Protein AF-A0A2V8MYZ5-F1 (afdb_monomer_lite)

Structure (mmCIF, N/CA/C/O backbone):
data_AF-A0A2V8MYZ5-F1
#
_entry.id   AF-A0A2V8MYZ5-F1
#
loop_
_atom_site.group_PDB
_atom_site.id
_atom_site.type_symbol
_atom_site.label_atom_id
_atom_site.label_alt_id
_atom_site.label_comp_id
_atom_site.label_asym_id
_atom_site.label_entity_id
_atom_site.label_seq_id
_atom_site.pdbx_PDB_ins_code
_atom_site.Cartn_x
_atom_site.Cartn_y
_atom_site.Cartn_z
_atom_site.occupancy
_atom_site.B_iso_or_equiv
_atom_site.auth_seq_id
_atom_site.auth_comp_id
_atom_site.auth_asym_id
_atom_site.auth_atom_id
_atom_site.pdbx_PDB_model_num
ATOM 1 N N . VAL A 1 1 ? 2.602 -5.857 -11.889 1.00 47.66 1 VAL A N 1
ATOM 2 C CA . VAL A 1 1 ? 3.268 -5.759 -13.214 1.00 47.66 1 VAL A CA 1
ATOM 3 C C . VAL A 1 1 ? 4.755 -6.045 -13.051 1.00 47.66 1 VAL A C 1
ATOM 5 O O . VAL A 1 1 ? 5.523 -5.230 -12.566 1.00 47.66 1 VAL A O 1
ATOM 8 N N . SER A 1 2 ? 5.166 -7.251 -13.430 1.00 52.91 2 SER A N 1
ATOM 9 C CA . SER A 1 2 ? 6.589 -7.593 -13.455 1.00 52.91 2 SER A CA 1
ATOM 10 C C . SER A 1 2 ? 7.332 -6.614 -14.369 1.00 52.91 2 SER A C 1
ATOM 12 O O . SER A 1 2 ? 6.837 -6.338 -15.466 1.00 52.91 2 SER A O 1
ATOM 14 N N . GLY A 1 3 ? 8.513 -6.131 -13.967 1.00 52.22 3 GLY A N 1
ATOM 15 C CA . GLY A 1 3 ? 9.395 -5.368 -14.859 1.00 52.22 3 GLY A CA 1
ATOM 16 C C . GLY A 1 3 ? 9.570 -6.074 -16.209 1.00 52.22 3 GLY A C 1
ATOM 17 O O . GLY A 1 3 ? 9.514 -5.439 -17.254 1.00 52.22 3 GLY A O 1
ATOM 18 N N . THR A 1 4 ? 9.592 -7.408 -16.205 1.00 59.03 4 THR A N 1
ATOM 19 C CA . THR A 1 4 ? 9.606 -8.273 -17.395 1.00 59.03 4 THR A CA 1
ATOM 20 C C . THR A 1 4 ? 8.436 -8.036 -18.357 1.00 59.03 4 THR A C 1
ATOM 22 O O . THR A 1 4 ? 8.631 -8.048 -19.569 1.00 59.03 4 THR A O 1
ATOM 25 N N . LEU A 1 5 ? 7.222 -7.791 -17.851 1.00 55.72 5 LEU A N 1
ATOM 26 C CA . LEU A 1 5 ? 6.037 -7.553 -18.685 1.00 55.72 5 LEU A CA 1
ATOM 27 C C . LEU A 1 5 ? 6.090 -6.170 -19.345 1.00 55.72 5 LEU A C 1
ATOM 29 O O . LEU A 1 5 ? 5.739 -6.031 -20.513 1.00 55.72 5 LEU A O 1
ATOM 33 N N . ILE A 1 6 ? 6.599 -5.160 -18.635 1.00 55.91 6 ILE A N 1
ATOM 34 C CA . ILE A 1 6 ? 6.800 -3.817 -19.198 1.00 55.91 6 ILE A CA 1
ATOM 35 C C . ILE A 1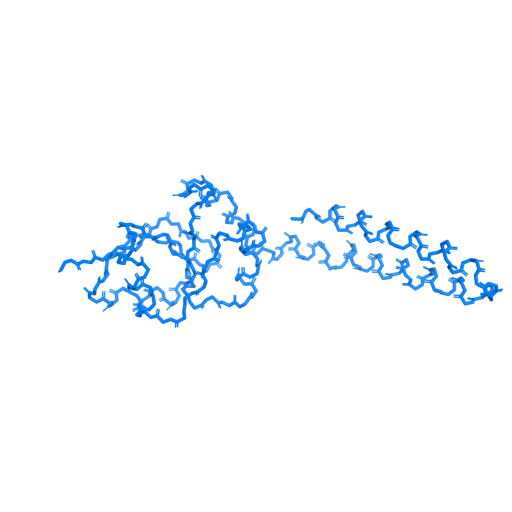 6 ? 7.921 -3.849 -20.234 1.00 55.91 6 ILE A C 1
ATOM 37 O O . ILE A 1 6 ? 7.762 -3.284 -21.313 1.00 55.91 6 ILE A O 1
ATOM 41 N N . ILE A 1 7 ? 9.016 -4.561 -19.955 1.00 63.94 7 ILE A N 1
ATOM 42 C CA . ILE A 1 7 ? 10.095 -4.812 -20.915 1.00 63.94 7 ILE A CA 1
ATOM 43 C C . ILE A 1 7 ? 9.515 -5.436 -22.188 1.00 63.94 7 ILE A C 1
ATOM 45 O O . ILE A 1 7 ? 9.702 -4.885 -23.270 1.00 63.94 7 ILE A O 1
ATOM 49 N N . LEU A 1 8 ? 8.747 -6.521 -22.061 1.00 68.25 8 LEU A N 1
ATOM 50 C CA . LEU A 1 8 ? 8.135 -7.213 -23.195 1.00 68.25 8 LEU A CA 1
ATOM 51 C C . LEU A 1 8 ? 7.259 -6.271 -24.034 1.00 68.25 8 LEU A C 1
ATOM 53 O O . LEU A 1 8 ? 7.441 -6.185 -25.248 1.00 68.25 8 LEU A O 1
ATOM 57 N N . VAL A 1 9 ? 6.351 -5.523 -23.402 1.00 63.78 9 VAL A N 1
ATOM 58 C CA . VAL A 1 9 ? 5.461 -4.577 -24.097 1.00 63.78 9 VAL A CA 1
ATOM 59 C C . VAL A 1 9 ? 6.262 -3.468 -24.781 1.00 63.78 9 VAL A C 1
ATOM 61 O O . VAL A 1 9 ? 6.016 -3.163 -25.946 1.00 63.78 9 VAL A O 1
ATOM 64 N N . THR A 1 10 ? 7.269 -2.918 -24.103 1.00 64.62 10 THR A N 1
ATOM 65 C CA . THR A 1 10 ? 8.101 -1.829 -24.632 1.00 64.62 10 THR A CA 1
ATOM 66 C C . THR A 1 10 ? 8.914 -2.295 -25.843 1.00 64.62 10 THR A C 1
ATOM 68 O O . THR A 1 10 ? 8.932 -1.619 -26.870 1.00 64.62 10 THR A O 1
ATOM 71 N N . PHE A 1 11 ? 9.531 -3.479 -25.780 1.00 71.56 11 PHE A N 1
ATOM 72 C CA . PHE A 1 11 ? 10.243 -4.060 -26.922 1.00 71.56 11 PHE A CA 1
ATOM 73 C C . PHE A 1 11 ? 9.299 -4.385 -28.086 1.00 71.56 11 PHE A C 1
ATOM 75 O O . PHE A 1 11 ? 9.655 -4.146 -29.239 1.00 71.56 11 PHE A O 1
ATOM 82 N N . THR A 1 12 ? 8.085 -4.864 -27.799 1.00 71.06 12 THR A N 1
ATOM 83 C CA . THR A 1 12 ? 7.085 -5.189 -28.829 1.00 71.06 12 THR A CA 1
ATOM 84 C C . THR A 1 12 ? 6.586 -3.927 -29.542 1.00 71.06 12 THR A C 1
ATOM 86 O O . THR A 1 12 ? 6.519 -3.897 -30.771 1.00 71.06 12 THR A O 1
ATOM 89 N N . MET A 1 13 ? 6.307 -2.851 -28.799 1.00 65.12 13 MET A N 1
ATOM 90 C CA . MET A 1 13 ? 5.929 -1.554 -29.374 1.00 65.12 13 MET A CA 1
ATOM 91 C C . MET A 1 13 ? 7.065 -0.937 -30.191 1.00 65.12 13 MET A C 1
ATOM 93 O O . MET A 1 13 ? 6.826 -0.433 -31.287 1.00 65.12 13 MET A O 1
ATOM 97 N N . THR A 1 14 ? 8.302 -1.023 -29.699 1.00 67.31 14 THR A N 1
ATOM 98 C CA . THR A 1 14 ? 9.485 -0.574 -30.440 1.00 67.31 14 THR A CA 1
ATOM 99 C C . THR A 1 14 ? 9.656 -1.356 -31.737 1.00 67.31 14 THR A C 1
ATOM 101 O O . THR A 1 14 ? 9.813 -0.744 -32.787 1.00 67.31 14 THR A O 1
ATOM 104 N N . ALA A 1 15 ? 9.529 -2.685 -31.719 1.00 70.00 15 ALA A N 1
ATOM 105 C CA . ALA A 1 15 ? 9.585 -3.497 -32.934 1.00 70.00 15 ALA A CA 1
ATOM 106 C C . ALA A 1 15 ? 8.498 -3.100 -33.953 1.00 70.00 15 ALA A C 1
ATOM 108 O O . ALA A 1 15 ? 8.794 -2.944 -35.138 1.00 70.00 15 ALA A O 1
ATOM 109 N N . ALA A 1 16 ? 7.262 -2.862 -33.504 1.00 67.56 16 ALA A N 1
ATOM 110 C CA . ALA A 1 16 ? 6.173 -2.417 -34.374 1.00 67.56 16 ALA A CA 1
ATOM 111 C C . ALA A 1 16 ? 6.450 -1.038 -35.000 1.00 67.56 16 ALA A C 1
ATOM 113 O O . ALA A 1 16 ? 6.250 -0.840 -36.200 1.00 67.56 16 ALA A O 1
ATOM 114 N N . LEU A 1 17 ? 6.967 -0.096 -34.211 1.00 65.31 17 LEU A N 1
ATOM 115 C CA . LEU A 1 17 ? 7.285 1.252 -34.679 1.00 65.31 17 LEU A CA 1
ATOM 116 C C . LEU A 1 17 ? 8.487 1.272 -35.632 1.00 65.31 17 LEU A C 1
ATOM 118 O O . LEU A 1 17 ? 8.468 2.025 -36.604 1.00 65.31 17 LEU A O 1
ATOM 122 N N . ILE A 1 18 ? 9.464 0.381 -35.447 1.00 68.19 18 ILE A N 1
ATOM 123 C CA . ILE A 1 18 ? 10.558 0.148 -36.403 1.00 68.19 18 ILE A CA 1
ATOM 124 C C . ILE A 1 18 ? 10.007 -0.316 -37.758 1.00 68.19 18 ILE A C 1
ATOM 126 O O . ILE A 1 18 ? 10.381 0.229 -38.798 1.00 68.19 18 ILE A O 1
ATOM 130 N N . VAL A 1 19 ? 9.085 -1.285 -37.763 1.00 68.25 19 VAL A N 1
ATOM 131 C CA . VAL A 1 19 ? 8.470 -1.804 -38.998 1.00 68.25 19 VAL A CA 1
ATOM 132 C C . VAL A 1 19 ? 7.691 -0.709 -39.735 1.00 68.25 19 VAL A C 1
ATOM 134 O O . VAL A 1 19 ? 7.805 -0.590 -40.956 1.00 68.25 19 VAL A O 1
ATOM 137 N N . ILE A 1 20 ? 6.941 0.124 -39.006 1.00 64.62 20 ILE A N 1
ATOM 138 C CA . ILE A 1 20 ? 6.202 1.264 -39.573 1.00 64.62 20 ILE A CA 1
ATOM 139 C C . ILE A 1 20 ? 7.170 2.318 -40.131 1.00 64.62 20 ILE A C 1
ATOM 141 O O . ILE A 1 20 ? 6.979 2.806 -41.246 1.00 64.62 20 ILE A O 1
ATOM 145 N N . ALA A 1 21 ? 8.242 2.634 -39.401 1.00 61.91 21 ALA A N 1
ATOM 146 C CA . ALA A 1 21 ? 9.231 3.626 -39.807 1.00 61.91 21 ALA A CA 1
ATOM 147 C C . ALA A 1 21 ? 9.977 3.216 -41.089 1.00 61.91 21 ALA A C 1
ATOM 149 O O . ALA A 1 21 ? 10.136 4.033 -41.997 1.00 61.91 21 ALA A O 1
ATOM 150 N N . LEU A 1 22 ? 10.357 1.939 -41.220 1.00 65.12 22 LEU A N 1
ATOM 151 C CA . LEU A 1 22 ? 10.992 1.397 -42.430 1.00 65.12 22 LEU A CA 1
ATOM 152 C C . LEU A 1 22 ? 10.085 1.483 -43.672 1.00 65.12 22 LEU A C 1
ATOM 154 O O . LEU A 1 22 ? 10.581 1.597 -44.793 1.00 65.12 22 LEU A O 1
ATOM 158 N N . ARG A 1 23 ? 8.756 1.468 -43.495 1.00 64.19 23 ARG A N 1
ATOM 159 C CA . ARG A 1 23 ? 7.777 1.580 -44.592 1.00 64.19 23 ARG A CA 1
ATOM 160 C C . ARG A 1 23 ? 7.557 3.015 -45.089 1.00 64.19 23 ARG A C 1
ATOM 162 O O . ARG A 1 23 ? 7.049 3.178 -46.197 1.00 64.19 23 ARG A O 1
ATOM 169 N N . LEU A 1 24 ? 7.949 4.043 -44.329 1.00 61.38 24 LEU A N 1
ATOM 170 C CA . LEU A 1 24 ? 7.636 5.452 -44.628 1.00 61.38 24 LEU A CA 1
ATOM 171 C C . LEU A 1 24 ? 8.585 6.146 -45.628 1.00 61.38 24 LEU A C 1
ATOM 173 O O . LEU A 1 24 ? 8.282 7.256 -46.049 1.00 61.38 24 LEU A O 1
ATOM 177 N N . LYS A 1 25 ? 9.650 5.473 -46.097 1.00 57.12 25 LYS A N 1
ATOM 178 C CA . LYS A 1 25 ? 10.611 5.866 -47.163 1.00 57.12 25 LYS A CA 1
ATOM 179 C C . LYS A 1 25 ? 11.808 6.788 -46.833 1.00 57.12 25 LYS A C 1
ATOM 181 O O . LYS A 1 25 ? 12.808 6.614 -47.532 1.00 57.12 25 LYS A O 1
ATOM 186 N N . PRO A 1 26 ? 11.860 7.690 -45.827 1.00 62.41 26 PRO A N 1
ATOM 187 C CA . PRO A 1 26 ? 13.117 8.360 -45.510 1.00 62.41 26 PRO A CA 1
ATOM 188 C C . PRO A 1 26 ? 13.948 7.452 -44.597 1.00 62.41 26 PRO A C 1
ATOM 190 O O . PRO A 1 26 ? 13.784 7.430 -43.379 1.00 62.41 26 PRO A O 1
ATOM 193 N N . VAL A 1 27 ? 14.854 6.690 -45.209 1.00 59.25 27 VAL A N 1
ATOM 194 C CA . VAL A 1 27 ? 15.706 5.676 -44.558 1.00 59.25 27 VAL A CA 1
ATOM 195 C C . VAL A 1 27 ? 16.477 6.237 -43.349 1.00 59.25 27 VAL A C 1
ATOM 197 O O . VAL A 1 27 ? 16.610 5.560 -42.333 1.00 59.25 27 VAL A O 1
ATOM 200 N N . PHE A 1 28 ? 16.908 7.502 -43.408 1.00 56.41 28 PHE A N 1
ATOM 201 C CA . PHE A 1 28 ? 17.606 8.179 -42.307 1.00 56.41 28 PHE A CA 1
ATOM 202 C C . PHE A 1 28 ? 16.703 8.505 -41.107 1.00 56.41 28 PHE A C 1
ATOM 204 O O . PHE A 1 28 ? 17.112 8.317 -39.963 1.00 56.41 28 PHE A O 1
ATOM 211 N N . LEU A 1 29 ? 15.464 8.941 -41.352 1.00 59.25 29 LEU A N 1
ATOM 212 C CA . LEU A 1 29 ? 14.472 9.210 -40.301 1.00 59.25 29 LEU A CA 1
ATOM 213 C C . LEU A 1 29 ? 14.013 7.908 -39.637 1.00 59.25 29 LEU A C 1
ATOM 215 O O . LEU A 1 29 ? 13.821 7.865 -38.425 1.00 59.25 29 LEU A O 1
ATOM 219 N N . ALA A 1 30 ? 13.902 6.833 -40.422 1.00 59.53 30 ALA A N 1
ATOM 220 C CA . ALA A 1 30 ? 13.612 5.507 -39.900 1.00 59.53 30 ALA A CA 1
ATOM 221 C C . ALA A 1 30 ? 14.729 5.012 -38.972 1.00 59.53 30 ALA A C 1
ATOM 223 O O . ALA A 1 30 ? 14.443 4.638 -37.839 1.00 59.53 30 ALA A O 1
ATOM 224 N N . GLY A 1 31 ? 15.994 5.085 -39.407 1.00 60.66 31 GLY A N 1
ATOM 225 C CA . GLY A 1 31 ? 17.149 4.693 -38.593 1.00 60.66 31 GLY A CA 1
ATOM 226 C C . GLY A 1 31 ? 17.295 5.513 -37.307 1.00 60.66 31 GLY A C 1
ATOM 227 O O . GLY A 1 31 ? 17.514 4.942 -36.241 1.00 60.66 31 GLY A O 1
ATOM 228 N N . PHE A 1 32 ? 17.100 6.834 -37.378 1.00 62.59 32 PHE A N 1
ATOM 229 C CA . PHE A 1 32 ? 17.125 7.701 -36.197 1.00 62.59 32 PHE A CA 1
ATOM 230 C C . PHE A 1 32 ? 16.022 7.341 -35.193 1.00 62.59 32 PHE A C 1
ATOM 232 O O . PHE A 1 32 ? 16.305 7.184 -34.007 1.00 62.59 32 PHE A O 1
ATOM 239 N N . ASN A 1 33 ? 14.785 7.140 -35.661 1.00 65.38 33 ASN A N 1
ATOM 240 C CA . ASN A 1 33 ? 13.669 6.761 -34.794 1.00 65.38 33 ASN A CA 1
ATOM 241 C C . ASN A 1 33 ? 13.879 5.381 -34.159 1.00 65.38 33 ASN A C 1
ATOM 243 O O . ASN A 1 33 ? 13.613 5.223 -32.972 1.00 65.38 33 ASN A O 1
ATOM 247 N N . VAL A 1 34 ? 14.416 4.407 -34.904 1.00 67.88 34 VAL A N 1
ATOM 248 C CA . VAL A 1 34 ? 14.792 3.092 -34.360 1.00 67.88 34 VAL A CA 1
ATOM 249 C C . VAL A 1 34 ? 15.779 3.257 -33.207 1.00 67.88 34 VAL A C 1
ATOM 251 O O . VAL A 1 34 ? 15.521 2.775 -32.108 1.00 67.88 34 VAL A O 1
ATOM 254 N N . ILE A 1 35 ? 16.883 3.975 -33.436 1.00 65.81 35 ILE A N 1
ATOM 255 C CA . ILE A 1 35 ? 17.939 4.165 -32.434 1.00 65.81 35 ILE A CA 1
ATOM 256 C C . ILE A 1 35 ? 17.400 4.917 -31.213 1.00 65.81 35 ILE A C 1
ATOM 258 O O . ILE A 1 35 ? 17.662 4.508 -30.084 1.00 65.81 35 ILE A O 1
ATOM 262 N N . ALA A 1 36 ? 16.610 5.973 -31.423 1.00 67.12 36 ALA A N 1
ATOM 263 C CA . ALA A 1 36 ? 16.003 6.749 -30.345 1.00 67.12 36 ALA A CA 1
ATOM 264 C C . ALA A 1 36 ? 15.049 5.895 -29.496 1.00 67.12 36 ALA A C 1
ATOM 266 O O . ALA A 1 36 ? 15.110 5.929 -28.268 1.00 67.12 36 ALA A O 1
ATOM 267 N N . MET A 1 37 ? 14.210 5.076 -30.132 1.00 70.38 37 MET A N 1
ATOM 268 C CA . MET A 1 37 ? 13.310 4.172 -29.422 1.00 70.38 37 MET A CA 1
ATOM 269 C C . MET A 1 37 ? 14.063 3.081 -28.670 1.00 70.38 37 MET A C 1
ATOM 271 O O . MET A 1 37 ? 13.778 2.849 -27.499 1.00 70.38 37 MET A O 1
ATOM 275 N N . THR A 1 38 ? 15.055 2.445 -29.294 1.00 69.06 38 THR A N 1
ATOM 276 C CA . THR A 1 38 ? 15.902 1.449 -28.629 1.00 69.06 38 THR A CA 1
ATOM 277 C C . THR A 1 38 ? 16.636 2.056 -27.432 1.00 69.06 38 THR A C 1
ATOM 279 O O . THR A 1 38 ? 16.659 1.441 -26.370 1.00 69.06 38 THR A O 1
ATOM 282 N N . ALA A 1 39 ? 17.165 3.277 -27.554 1.00 69.62 39 ALA A N 1
ATOM 283 C CA . ALA A 1 39 ? 17.802 3.986 -26.447 1.00 69.62 39 ALA A CA 1
ATOM 284 C C . ALA A 1 39 ? 16.817 4.285 -25.303 1.00 69.62 39 ALA A C 1
ATOM 286 O O . ALA A 1 39 ? 17.161 4.089 -24.138 1.00 69.62 39 ALA A O 1
ATOM 287 N N . LEU A 1 40 ? 15.581 4.689 -25.618 1.00 70.44 40 LEU A N 1
ATOM 288 C CA . LEU A 1 40 ? 14.523 4.883 -24.621 1.00 70.44 40 LEU A CA 1
ATOM 289 C C . LEU A 1 40 ? 14.150 3.574 -23.917 1.00 70.44 40 LEU A C 1
ATOM 291 O O . LEU A 1 40 ? 14.028 3.564 -22.693 1.00 70.44 40 LEU A O 1
ATOM 295 N N . VAL A 1 41 ? 14.027 2.467 -24.659 1.00 72.06 41 VAL A N 1
ATOM 296 C CA . VAL A 1 41 ? 13.784 1.140 -24.072 1.00 72.06 41 VAL A CA 1
ATOM 297 C C . VAL A 1 41 ? 14.924 0.773 -23.128 1.00 72.06 41 VAL A C 1
ATOM 299 O O . VAL A 1 41 ? 14.663 0.427 -21.982 1.00 72.06 41 VAL A O 1
ATOM 302 N N . ILE A 1 42 ? 16.179 0.900 -23.570 1.00 69.69 42 ILE A N 1
ATOM 303 C CA . ILE A 1 42 ? 17.362 0.574 -22.762 1.00 69.69 42 ILE A CA 1
ATOM 304 C C . ILE A 1 42 ? 17.427 1.443 -21.502 1.00 69.69 42 ILE A C 1
ATOM 306 O O . ILE A 1 42 ? 17.680 0.921 -20.419 1.00 69.69 42 ILE A O 1
ATOM 310 N N . MET A 1 43 ? 17.172 2.752 -21.593 1.00 63.62 43 MET A N 1
ATOM 311 C CA . MET A 1 43 ? 17.135 3.613 -20.404 1.00 63.62 43 MET A CA 1
ATOM 312 C C . MET A 1 43 ? 16.017 3.203 -19.442 1.00 63.62 43 MET A C 1
ATOM 314 O O . MET A 1 43 ? 16.243 3.126 -18.233 1.00 63.62 43 MET A O 1
ATOM 318 N N . ALA A 1 44 ? 14.830 2.876 -19.957 1.00 63.91 44 ALA A N 1
ATOM 319 C CA . ALA A 1 44 ? 13.737 2.387 -19.126 1.00 63.91 44 ALA A CA 1
ATOM 320 C C . ALA A 1 44 ? 14.108 1.065 -18.426 1.00 63.91 44 ALA A C 1
ATOM 322 O O . ALA A 1 44 ? 13.922 0.939 -17.214 1.00 63.91 44 ALA A O 1
ATOM 323 N N . THR A 1 45 ? 14.710 0.112 -19.147 1.00 61.53 45 THR A N 1
ATOM 324 C CA . THR A 1 45 ? 15.074 -1.205 -18.601 1.00 61.53 45 THR A CA 1
ATOM 325 C C . THR A 1 45 ? 16.248 -1.186 -17.636 1.00 61.53 45 THR A C 1
ATOM 327 O O . THR A 1 45 ? 16.272 -1.994 -16.713 1.00 61.53 45 THR A O 1
ATOM 330 N N . THR A 1 46 ? 17.213 -0.287 -17.824 1.00 60.28 46 THR A N 1
ATOM 331 C CA . THR A 1 46 ? 18.453 -0.272 -17.029 1.00 60.28 46 THR A CA 1
ATOM 332 C C . THR A 1 46 ? 18.428 0.729 -15.882 1.00 60.28 46 THR A C 1
ATOM 334 O O . THR A 1 46 ? 19.078 0.495 -14.868 1.00 60.28 46 THR A O 1
ATOM 337 N N . MET A 1 47 ? 17.678 1.828 -16.006 1.00 57.59 47 MET A N 1
ATOM 338 C CA . MET A 1 47 ? 17.697 2.908 -15.012 1.00 57.59 47 MET A CA 1
ATOM 339 C C . MET A 1 47 ? 16.374 3.083 -14.277 1.00 57.59 47 MET A C 1
ATOM 341 O O . MET A 1 47 ? 16.386 3.429 -13.097 1.00 57.59 47 MET A O 1
ATOM 345 N N . VAL A 1 48 ? 15.241 2.868 -14.951 1.00 59.09 48 VAL A N 1
ATOM 346 C CA . VAL A 1 48 ? 13.916 3.137 -14.372 1.00 59.09 48 VAL A CA 1
ATOM 347 C C . VAL A 1 48 ? 13.368 1.896 -13.675 1.00 59.09 48 VAL A C 1
ATOM 349 O O . VAL A 1 48 ? 13.034 1.964 -12.495 1.00 59.09 48 VAL A O 1
ATOM 352 N N . PHE A 1 49 ? 13.325 0.746 -14.353 1.00 59.69 49 PHE A N 1
ATOM 353 C CA . PHE A 1 49 ? 12.706 -0.464 -13.796 1.00 59.69 49 PHE A CA 1
ATOM 354 C C . PHE A 1 49 ? 13.461 -1.089 -12.617 1.00 59.69 49 PHE A C 1
ATOM 356 O O . PHE A 1 49 ? 12.795 -1.432 -11.646 1.00 59.69 49 PHE A O 1
ATOM 363 N N . PRO A 1 50 ? 14.805 -1.180 -12.602 1.00 57.62 50 PRO A N 1
ATOM 364 C CA . PRO A 1 50 ? 15.522 -1.713 -11.442 1.00 57.62 50 PRO A CA 1
ATOM 365 C C . PRO A 1 50 ? 15.362 -0.821 -10.210 1.00 57.62 50 PRO A C 1
ATOM 367 O O . PRO A 1 50 ? 15.280 -1.312 -9.087 1.00 57.62 50 PRO A O 1
ATOM 370 N N . ARG A 1 51 ? 15.269 0.501 -10.421 1.00 57.56 51 ARG A N 1
ATOM 371 C CA . ARG A 1 51 ? 14.973 1.452 -9.349 1.00 57.56 51 ARG A CA 1
ATOM 372 C C . ARG A 1 51 ? 13.563 1.251 -8.835 1.00 57.56 51 ARG A C 1
ATOM 374 O O . ARG A 1 51 ? 13.409 1.126 -7.635 1.00 57.56 51 ARG A O 1
ATOM 381 N N . PHE A 1 52 ? 12.578 1.138 -9.723 1.00 56.75 52 PHE A N 1
ATOM 382 C CA . PHE A 1 52 ? 11.200 0.856 -9.334 1.00 56.75 52 PHE A CA 1
ATOM 383 C C . PHE A 1 52 ? 11.103 -0.453 -8.539 1.00 56.75 52 PHE A C 1
ATOM 385 O O . PHE A 1 52 ? 10.511 -0.466 -7.473 1.00 56.75 52 PHE A O 1
ATOM 392 N N . ASP A 1 53 ? 11.774 -1.521 -8.977 1.00 55.47 53 ASP A N 1
ATOM 393 C CA . ASP A 1 53 ? 11.809 -2.800 -8.260 1.00 55.47 53 ASP A CA 1
ATOM 394 C C . ASP A 1 53 ? 12.437 -2.710 -6.860 1.00 55.47 53 ASP A C 1
ATOM 396 O O . ASP A 1 53 ? 12.009 -3.430 -5.958 1.00 55.47 53 ASP A O 1
ATOM 400 N N . ALA A 1 54 ? 13.433 -1.838 -6.674 1.00 55.88 54 ALA A N 1
ATOM 401 C CA . ALA A 1 54 ? 14.120 -1.635 -5.399 1.00 55.88 54 ALA A CA 1
ATOM 402 C C . ALA A 1 54 ? 13.459 -0.577 -4.493 1.00 55.88 54 ALA A C 1
ATOM 404 O O . ALA A 1 54 ? 13.644 -0.618 -3.280 1.00 55.88 54 ALA A O 1
ATOM 405 N N . THR A 1 55 ? 12.713 0.377 -5.059 1.00 60.81 55 THR A N 1
ATOM 406 C CA . THR A 1 55 ? 12.065 1.484 -4.329 1.00 60.81 55 THR A CA 1
ATOM 407 C C . THR A 1 55 ? 10.557 1.320 -4.190 1.00 60.81 55 THR A C 1
ATOM 409 O O . THR A 1 55 ? 9.910 2.198 -3.624 1.00 60.81 55 THR A O 1
ATOM 412 N N . ASP A 1 56 ? 9.975 0.245 -4.720 1.00 70.75 56 ASP A N 1
ATOM 413 C CA . ASP A 1 56 ? 8.556 -0.050 -4.560 1.00 70.75 56 ASP A CA 1
ATOM 414 C C . ASP A 1 56 ? 8.271 -0.538 -3.137 1.00 70.75 56 ASP A C 1
ATOM 416 O O . ASP A 1 56 ? 8.221 -1.732 -2.832 1.00 70.75 56 ASP A O 1
ATOM 420 N N . THR A 1 57 ? 8.069 0.434 -2.257 1.00 76.06 57 THR A N 1
ATOM 421 C CA . THR A 1 57 ? 7.684 0.246 -0.859 1.00 76.06 57 THR A CA 1
ATOM 422 C C . THR A 1 57 ? 6.282 -0.352 -0.704 1.00 76.06 57 THR A C 1
ATOM 424 O O . THR A 1 57 ? 5.933 -0.771 0.397 1.00 76.06 57 THR A O 1
ATOM 427 N N . MET A 1 58 ? 5.498 -0.464 -1.787 1.00 85.38 58 MET A N 1
ATOM 428 C CA . MET A 1 58 ? 4.186 -1.118 -1.790 1.00 85.38 58 MET A CA 1
ATOM 429 C C . MET A 1 58 ? 4.264 -2.619 -2.074 1.00 85.38 58 MET A C 1
ATOM 431 O O . MET A 1 58 ? 3.384 -3.367 -1.662 1.00 85.38 58 MET A O 1
ATOM 435 N N . ARG A 1 59 ? 5.332 -3.110 -2.710 1.00 84.56 59 ARG A N 1
ATOM 436 C CA . ARG A 1 59 ? 5.493 -4.542 -3.019 1.00 84.56 59 ARG A CA 1
ATOM 437 C C . ARG A 1 59 ? 5.387 -5.477 -1.805 1.00 84.56 59 ARG A C 1
ATOM 439 O O . ARG A 1 59 ? 4.722 -6.507 -1.931 1.00 84.56 59 ARG A O 1
ATOM 446 N N . PRO A 1 60 ? 5.998 -5.186 -0.639 1.00 87.88 60 PRO A N 1
ATOM 447 C CA . PRO A 1 60 ? 5.888 -6.076 0.518 1.00 87.88 60 PRO A CA 1
ATOM 448 C C . PRO A 1 60 ? 4.444 -6.231 1.020 1.00 87.88 60 PRO A C 1
ATOM 450 O O . PRO A 1 60 ? 4.094 -7.269 1.584 1.00 87.88 60 PRO A O 1
ATOM 453 N N . TRP A 1 61 ? 3.579 -5.246 0.748 1.00 88.88 61 TRP A N 1
ATOM 454 C CA . TRP A 1 61 ? 2.173 -5.290 1.135 1.00 88.88 61 TRP A CA 1
ATOM 455 C C . TRP A 1 61 ? 1.373 -6.379 0.419 1.00 88.88 61 TRP A C 1
ATOM 457 O O . TRP A 1 61 ? 0.356 -6.800 0.956 1.00 88.88 61 TRP A O 1
ATOM 467 N N . ILE A 1 62 ? 1.825 -6.899 -0.729 1.00 87.75 62 ILE A N 1
ATOM 468 C CA . ILE A 1 62 ? 1.151 -8.016 -1.417 1.00 87.75 62 ILE A CA 1
ATOM 469 C C . ILE A 1 62 ? 1.051 -9.231 -0.490 1.00 87.75 62 ILE A C 1
ATOM 471 O O . ILE A 1 62 ? -0.028 -9.785 -0.290 1.00 87.75 62 ILE A O 1
ATOM 475 N N . GLY A 1 63 ? 2.190 -9.636 0.081 1.00 87.50 63 GLY A N 1
ATOM 476 C CA . GLY A 1 63 ? 2.267 -10.800 0.959 1.00 87.50 63 GLY A CA 1
ATOM 477 C C . GLY A 1 63 ? 1.576 -10.547 2.293 1.00 87.50 63 GLY A C 1
ATOM 478 O O . GLY A 1 63 ? 0.825 -11.398 2.763 1.00 87.50 63 GLY A O 1
ATOM 479 N N . ALA A 1 64 ? 1.772 -9.356 2.867 1.00 89.31 64 ALA A N 1
ATOM 480 C CA . ALA A 1 64 ? 1.129 -8.987 4.123 1.00 89.31 64 ALA A CA 1
ATOM 481 C C . ALA A 1 64 ? -0.400 -8.984 3.991 1.00 89.31 64 ALA A C 1
ATOM 483 O O . ALA A 1 64 ? -1.087 -9.633 4.776 1.00 89.31 64 ALA A O 1
ATOM 484 N N . LEU A 1 65 ? -0.948 -8.340 2.957 1.00 90.75 65 LEU A N 1
ATOM 485 C CA . LEU A 1 65 ? -2.394 -8.257 2.764 1.00 90.75 65 LEU A CA 1
ATOM 486 C C . LEU A 1 65 ? -3.032 -9.610 2.476 1.00 90.75 65 LEU A C 1
ATOM 488 O O . LEU A 1 65 ? -4.120 -9.855 2.983 1.00 90.75 65 LEU A O 1
ATOM 492 N N . ALA A 1 66 ? -2.356 -10.506 1.754 1.00 89.75 66 ALA A N 1
ATOM 493 C CA . ALA A 1 66 ? -2.859 -11.863 1.536 1.00 89.75 66 ALA A CA 1
ATOM 494 C C . ALA A 1 66 ? -3.082 -12.646 2.847 1.00 89.75 66 ALA A C 1
ATOM 496 O O . ALA A 1 66 ? -3.901 -13.559 2.875 1.00 89.75 66 ALA A O 1
ATOM 497 N N . SER A 1 67 ? -2.370 -12.290 3.925 1.00 90.38 67 SER A N 1
ATOM 498 C CA . SER A 1 67 ? -2.546 -12.892 5.255 1.00 90.38 67 SER A CA 1
ATOM 499 C C . SER A 1 67 ? -3.567 -12.176 6.143 1.00 90.38 67 SER A C 1
ATOM 501 O O . SER A 1 67 ? -4.055 -12.765 7.104 1.00 90.38 67 SER A O 1
ATOM 503 N N . LEU A 1 68 ? -3.881 -10.913 5.839 1.00 89.69 68 LEU A N 1
ATOM 504 C CA . LEU A 1 68 ? -4.745 -10.074 6.669 1.00 89.69 68 LEU A CA 1
ATOM 505 C C . LEU A 1 68 ? -6.191 -10.061 6.179 1.00 89.69 68 LEU A C 1
ATOM 507 O O . LEU A 1 68 ? -7.105 -9.993 6.991 1.00 89.69 68 LEU A O 1
ATOM 511 N N . VAL A 1 69 ? -6.411 -10.078 4.866 1.00 90.62 69 VAL A N 1
ATOM 512 C CA . VAL A 1 69 ? -7.712 -9.747 4.280 1.00 90.62 69 VAL A CA 1
ATOM 513 C C . VAL A 1 69 ? -7.902 -10.506 2.965 1.00 90.62 69 VAL A C 1
ATOM 515 O O . VAL A 1 69 ? -6.952 -10.666 2.190 1.00 90.62 69 VAL A O 1
ATOM 518 N N . SER A 1 70 ? -9.120 -10.985 2.695 1.00 89.00 70 SER A N 1
ATOM 519 C CA . SER A 1 70 ? -9.412 -11.745 1.469 1.00 89.00 70 SER A CA 1
ATOM 520 C C . SER A 1 70 ? -9.165 -10.888 0.227 1.00 89.00 70 SER A C 1
ATOM 522 O O . SER A 1 70 ? -9.234 -9.666 0.305 1.00 89.00 70 SER A O 1
ATOM 524 N N . ALA A 1 71 ? -8.890 -11.488 -0.933 1.00 85.94 71 ALA A N 1
ATOM 525 C CA . ALA A 1 71 ? -8.596 -10.750 -2.167 1.00 85.94 71 ALA A CA 1
ATOM 526 C C . ALA A 1 71 ? -9.738 -9.809 -2.610 1.00 85.94 71 ALA A C 1
ATOM 528 O O . ALA A 1 71 ? -9.459 -8.739 -3.146 1.00 85.94 71 ALA A O 1
ATOM 529 N N . ASP A 1 72 ? -10.991 -10.176 -2.323 1.00 86.75 72 ASP A N 1
ATOM 530 C CA . ASP A 1 72 ? -12.190 -9.436 -2.749 1.00 86.75 72 ASP A CA 1
ATOM 531 C C . ASP A 1 72 ? -12.597 -8.309 -1.780 1.00 86.75 72 ASP A C 1
ATOM 533 O O . ASP A 1 72 ? -13.450 -7.474 -2.085 1.00 86.75 72 ASP A O 1
ATOM 537 N N . GLU A 1 73 ? -12.003 -8.274 -0.589 1.00 88.50 73 GLU A N 1
ATOM 538 C CA . GLU A 1 73 ? -12.336 -7.297 0.445 1.00 88.50 73 GLU A CA 1
ATOM 539 C C . GLU A 1 73 ? -11.668 -5.939 0.180 1.00 88.50 73 GLU A C 1
ATOM 541 O O . GLU A 1 73 ? -10.556 -5.845 -0.350 1.00 88.50 73 GLU A O 1
ATOM 546 N N . MET A 1 74 ? -12.358 -4.859 0.551 1.00 90.88 74 MET A N 1
ATOM 547 C CA . MET A 1 74 ? -11.848 -3.498 0.386 1.00 90.88 74 MET A CA 1
ATOM 548 C C . MET A 1 74 ? -10.813 -3.169 1.461 1.00 90.88 74 MET A C 1
ATOM 550 O O . MET A 1 74 ? -11.086 -3.297 2.653 1.00 90.88 74 MET A O 1
ATOM 554 N N . VAL A 1 75 ? -9.653 -2.671 1.036 1.00 92.81 75 VAL A N 1
ATOM 555 C CA . VAL A 1 75 ? -8.628 -2.107 1.920 1.00 92.81 75 VAL A CA 1
ATOM 556 C C . VAL A 1 75 ? -8.708 -0.593 1.861 1.00 92.81 75 VAL A C 1
ATOM 558 O O . VAL A 1 75 ? -8.696 0.003 0.785 1.00 92.81 75 VAL A O 1
ATOM 561 N N . PHE A 1 76 ? -8.784 0.041 3.020 1.00 94.06 76 PHE A N 1
ATOM 562 C CA . PHE A 1 76 ? -8.854 1.487 3.118 1.00 94.06 76 PHE A CA 1
ATOM 563 C C . PHE A 1 76 ? -7.459 2.062 3.341 1.00 94.06 76 PHE A C 1
ATOM 565 O O . PHE A 1 76 ? -6.608 1.441 3.975 1.00 94.06 76 PHE A O 1
ATOM 572 N N . MET A 1 77 ? -7.210 3.253 2.814 1.00 94.12 77 MET A N 1
ATOM 573 C CA . MET A 1 77 ? -5.990 4.001 3.089 1.00 94.12 77 MET A CA 1
ATOM 574 C C . MET A 1 77 ? -6.350 5.358 3.679 1.00 94.12 77 MET A C 1
ATOM 576 O O . MET A 1 77 ? -7.076 6.121 3.046 1.00 94.12 77 MET A O 1
ATOM 580 N N . TYR A 1 78 ? -5.851 5.673 4.874 1.00 94.25 78 TYR A N 1
ATOM 581 C CA . TYR A 1 78 ? -6.097 6.962 5.521 1.00 94.25 78 TYR A CA 1
ATOM 582 C C . TYR A 1 78 ? -5.034 7.981 5.107 1.00 94.25 78 TYR A C 1
ATOM 584 O O . TYR A 1 78 ? -3.841 7.772 5.322 1.00 94.25 78 TYR A O 1
ATOM 592 N N . LYS A 1 79 ? -5.484 9.075 4.483 1.00 93.81 79 LYS A N 1
ATOM 593 C CA . LYS A 1 79 ? -4.675 10.182 3.948 1.00 93.81 79 LYS A CA 1
ATOM 594 C C . LYS A 1 79 ? -3.388 9.700 3.246 1.00 93.81 79 LYS A C 1
ATOM 596 O O . LYS A 1 79 ? -2.299 10.180 3.576 1.00 93.81 79 LYS A O 1
ATOM 601 N N . PRO A 1 80 ? -3.470 8.758 2.286 1.00 90.62 80 PRO A N 1
ATOM 602 C CA . PRO A 1 80 ? -2.274 8.225 1.658 1.00 90.62 80 PRO A CA 1
ATOM 603 C C . PRO A 1 80 ? -1.590 9.282 0.795 1.00 90.62 80 PRO A C 1
ATOM 605 O O . PRO A 1 80 ? -2.231 10.098 0.126 1.00 90.62 80 PRO A O 1
ATOM 608 N N . ALA A 1 81 ? -0.264 9.210 0.719 1.00 86.31 81 ALA A N 1
ATOM 609 C CA . ALA A 1 81 ? 0.449 9.836 -0.380 1.00 86.31 81 ALA A CA 1
ATOM 610 C C . ALA A 1 81 ? 0.030 9.183 -1.714 1.00 86.31 81 ALA A C 1
ATOM 612 O O . ALA A 1 81 ? -0.125 7.966 -1.797 1.00 86.31 81 ALA A O 1
ATOM 613 N N . ARG A 1 82 ? -0.095 9.970 -2.793 1.00 83.12 82 ARG A N 1
ATOM 614 C CA . ARG A 1 82 ? -0.573 9.463 -4.101 1.00 83.12 82 ARG A CA 1
ATOM 615 C C . ARG A 1 82 ? 0.233 8.279 -4.637 1.00 83.12 82 ARG A C 1
ATOM 617 O O . ARG A 1 82 ? -0.323 7.382 -5.256 1.00 83.12 82 ARG A O 1
ATOM 624 N N . TRP A 1 83 ? 1.545 8.274 -4.407 1.00 82.25 83 TRP A N 1
ATOM 625 C CA . TRP A 1 83 ? 2.404 7.170 -4.837 1.00 82.25 83 TRP A CA 1
ATOM 626 C C . TRP A 1 83 ? 2.049 5.857 -4.118 1.00 82.25 83 TRP A C 1
ATOM 628 O O . TRP A 1 83 ? 2.113 4.796 -4.735 1.00 82.25 83 TRP A O 1
ATOM 638 N N . ALA A 1 84 ? 1.638 5.932 -2.848 1.00 84.94 84 ALA A N 1
ATOM 639 C CA . ALA A 1 84 ? 1.254 4.784 -2.038 1.00 84.94 84 ALA A CA 1
ATOM 640 C C . ALA A 1 84 ? -0.101 4.230 -2.480 1.00 84.94 84 ALA A C 1
ATOM 642 O O . ALA A 1 84 ? -0.239 3.026 -2.667 1.00 84.94 84 ALA A O 1
ATOM 643 N N . GLU A 1 85 ? -1.062 5.119 -2.733 1.00 84.94 85 GLU A N 1
ATOM 644 C CA . GLU A 1 85 ? -2.366 4.757 -3.289 1.00 84.94 85 GLU A CA 1
ATOM 645 C C . GLU A 1 85 ? -2.220 4.020 -4.625 1.00 84.94 85 GLU A C 1
ATOM 647 O O . GLU A 1 85 ? -2.741 2.917 -4.780 1.00 84.94 85 GLU A O 1
ATOM 652 N N . TYR A 1 86 ? -1.466 4.584 -5.575 1.00 82.62 86 TYR A N 1
ATOM 653 C CA . TYR A 1 86 ? -1.270 3.951 -6.879 1.00 82.62 86 TYR A CA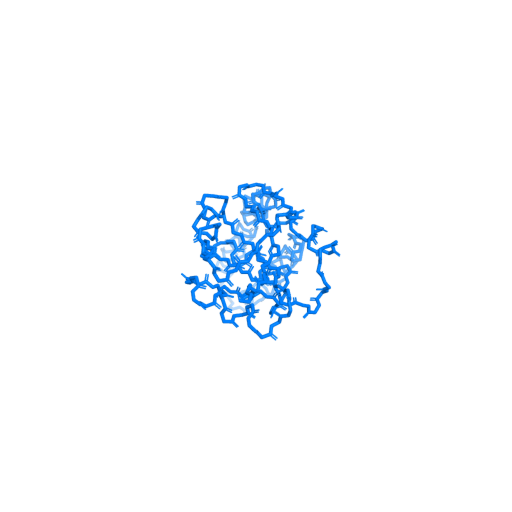 1
ATOM 654 C C . TYR A 1 86 ? -0.513 2.630 -6.781 1.00 82.62 86 TYR A C 1
ATOM 656 O O . TYR A 1 86 ? -0.860 1.673 -7.475 1.00 82.62 86 TYR A O 1
ATOM 664 N N . GLY A 1 87 ? 0.504 2.559 -5.918 1.00 83.62 87 GLY A N 1
ATOM 665 C CA . GLY A 1 87 ? 1.237 1.319 -5.693 1.00 83.62 87 GLY A CA 1
ATOM 666 C C . GLY A 1 87 ? 0.332 0.230 -5.118 1.00 83.62 87 GLY A C 1
ATOM 667 O O . GLY A 1 87 ? 0.343 -0.893 -5.612 1.00 83.62 87 GLY A O 1
ATOM 668 N N . LEU A 1 88 ? -0.524 0.554 -4.146 1.00 86.00 88 LEU A N 1
ATOM 669 C CA . LEU A 1 88 ? -1.423 -0.433 -3.556 1.00 86.00 88 LEU A CA 1
ATOM 670 C C . LEU A 1 88 ? -2.582 -0.818 -4.486 1.00 86.00 88 LEU A C 1
ATOM 672 O O . LEU A 1 88 ? -2.885 -2.004 -4.606 1.00 86.00 88 LEU A O 1
ATOM 676 N N . GLN A 1 89 ? -3.188 0.140 -5.198 1.00 85.56 89 GLN A N 1
ATOM 677 C CA . GLN A 1 89 ? -4.226 -0.117 -6.214 1.00 85.56 89 GLN A CA 1
ATOM 678 C C . GLN A 1 89 ? -3.735 -1.066 -7.302 1.00 85.56 89 GLN A C 1
ATOM 680 O O . GLN A 1 89 ? -4.472 -1.917 -7.793 1.00 85.56 89 GLN A O 1
ATOM 685 N N . TYR A 1 90 ? -2.470 -0.937 -7.673 1.00 81.50 90 TYR A N 1
ATOM 686 C CA . TYR A 1 90 ? -1.844 -1.819 -8.635 1.00 81.50 90 TYR A CA 1
ATOM 687 C C . TYR A 1 90 ? -1.737 -3.268 -8.134 1.00 81.50 90 TYR A C 1
ATOM 689 O O . TYR A 1 90 ? -1.849 -4.202 -8.930 1.00 81.50 90 TYR A O 1
ATOM 697 N N . TYR A 1 91 ? -1.533 -3.467 -6.829 1.00 81.62 91 TYR A N 1
ATOM 698 C CA . TYR A 1 91 ? -1.472 -4.790 -6.206 1.00 81.62 91 TYR A CA 1
ATOM 699 C C . TYR A 1 91 ? -2.847 -5.353 -5.836 1.00 81.62 91 TYR A C 1
ATOM 701 O O . TYR A 1 91 ? -3.014 -6.570 -5.788 1.00 81.62 91 TYR A O 1
ATOM 709 N N . ARG A 1 92 ? -3.837 -4.483 -5.622 1.00 84.69 92 ARG A N 1
ATOM 710 C CA . ARG A 1 92 ? -5.227 -4.822 -5.294 1.00 84.69 92 ARG A CA 1
ATOM 711 C C . ARG A 1 92 ? -6.189 -4.053 -6.192 1.00 84.69 92 ARG A C 1
ATOM 713 O O . ARG A 1 92 ? -6.816 -3.077 -5.782 1.00 84.69 92 ARG A O 1
ATOM 720 N N . PHE A 1 93 ? -6.279 -4.510 -7.436 1.00 80.19 93 PHE A N 1
ATOM 721 C CA . PHE A 1 93 ? -7.034 -3.859 -8.505 1.00 80.19 93 PHE A CA 1
ATOM 722 C C . PHE A 1 93 ? -8.486 -3.566 -8.095 1.00 80.19 93 PHE A C 1
ATOM 724 O O . PHE A 1 93 ? -9.258 -4.491 -7.887 1.00 80.19 93 PHE A O 1
ATOM 7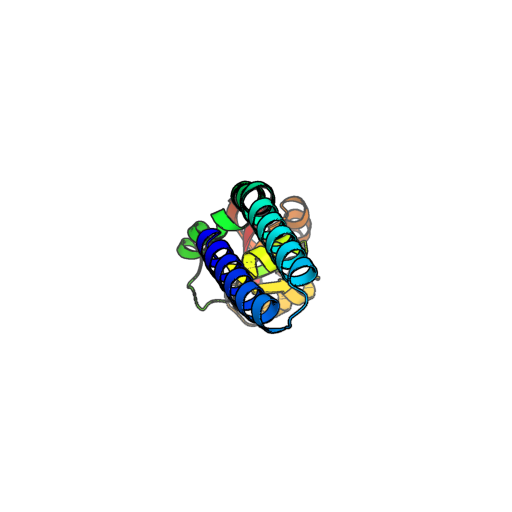31 N N . ASN A 1 94 ? -8.855 -2.285 -7.988 1.00 80.31 94 ASN A N 1
ATOM 732 C CA . ASN A 1 94 ? -10.178 -1.802 -7.550 1.00 80.31 94 ASN A CA 1
ATOM 733 C C . ASN A 1 94 ? -10.619 -2.200 -6.127 1.00 80.31 94 ASN A C 1
ATOM 735 O O . ASN A 1 94 ? -11.754 -1.917 -5.753 1.00 80.31 94 ASN A O 1
ATOM 739 N N . HIS A 1 95 ? -9.731 -2.778 -5.315 1.00 89.31 95 HIS A N 1
ATOM 740 C CA . HIS A 1 95 ? -10.010 -3.168 -3.929 1.00 89.31 95 HIS A CA 1
ATOM 741 C C . HIS A 1 95 ? -9.291 -2.274 -2.906 1.00 89.31 95 HIS A C 1
ATOM 743 O O . HIS A 1 95 ? -9.018 -2.690 -1.780 1.00 89.31 95 HIS A O 1
ATOM 749 N N . VAL A 1 96 ? -8.967 -1.041 -3.308 1.00 89.94 96 VAL A N 1
ATOM 750 C CA . VAL A 1 96 ? -8.341 -0.016 -2.463 1.00 89.94 96 VAL A CA 1
ATOM 751 C C . VAL A 1 96 ? -9.185 1.252 -2.498 1.00 89.94 96 VAL A C 1
ATOM 753 O O . VAL A 1 96 ? -9.529 1.732 -3.578 1.00 89.94 96 VAL A O 1
ATOM 756 N N . HIS A 1 97 ? -9.504 1.802 -1.328 1.00 92.12 97 HIS A N 1
ATOM 757 C CA . HIS A 1 97 ? -10.246 3.054 -1.195 1.00 92.12 97 HIS A CA 1
ATOM 758 C C . HIS A 1 97 ? -9.498 4.054 -0.313 1.00 92.12 97 HIS A C 1
ATOM 760 O O . HIS A 1 97 ? -9.204 3.773 0.847 1.00 92.12 97 HIS A O 1
ATOM 766 N N . SER A 1 98 ? -9.212 5.236 -0.850 1.00 93.44 98 SER A N 1
ATOM 767 C CA . SER A 1 98 ? -8.565 6.306 -0.092 1.00 93.44 98 SER A CA 1
ATOM 768 C C . SER A 1 98 ? -9.598 7.129 0.663 1.00 93.44 98 SER A C 1
ATOM 770 O O . SER A 1 98 ? -10.611 7.538 0.102 1.00 93.44 98 SER A O 1
ATOM 772 N N . VAL A 1 99 ? -9.300 7.401 1.926 1.00 92.44 99 VAL A N 1
ATOM 773 C CA . VAL A 1 99 ? -10.110 8.190 2.848 1.00 92.44 99 VAL A CA 1
ATOM 774 C C . VAL A 1 99 ? -9.280 9.369 3.331 1.00 92.44 99 VAL A C 1
ATOM 776 O O . VAL A 1 99 ? -8.161 9.182 3.803 1.00 92.44 99 VAL A O 1
ATOM 779 N N . PHE A 1 100 ? -9.808 10.586 3.240 1.00 91.25 100 PHE A N 1
ATOM 780 C CA . PHE A 1 100 ? -9.047 11.805 3.545 1.00 91.25 100 PHE A CA 1
ATOM 781 C C . PHE A 1 100 ? -9.480 12.486 4.848 1.00 91.25 100 PHE A C 1
ATOM 783 O O . PHE A 1 100 ? -8.817 13.423 5.302 1.00 91.25 100 PHE A O 1
ATOM 790 N N . SER A 1 101 ? -10.548 11.999 5.483 1.00 90.38 101 SER A N 1
ATOM 791 C CA . SER A 1 101 ? -11.055 12.507 6.759 1.00 90.38 101 SER A CA 1
ATOM 792 C C . SER A 1 101 ? -11.409 11.385 7.738 1.00 90.38 101 SER A C 1
ATOM 794 O O . SER A 1 101 ? -11.708 10.258 7.349 1.00 90.38 101 SER A O 1
ATOM 796 N N . GLN A 1 102 ? -11.379 11.694 9.037 1.00 89.19 102 GLN A N 1
ATOM 797 C CA . GLN A 1 102 ? -11.780 10.746 10.083 1.00 89.19 102 GLN A CA 1
ATOM 798 C C . GLN A 1 102 ? -13.257 10.359 9.930 1.00 89.19 102 GLN A C 1
ATOM 800 O O . GLN A 1 102 ? -13.599 9.185 10.032 1.00 89.19 102 GLN A O 1
ATOM 805 N N . ASP A 1 103 ? -14.115 11.324 9.591 1.00 87.69 103 ASP A N 1
ATOM 806 C CA . ASP A 1 103 ? -15.550 11.104 9.385 1.00 87.69 103 ASP A CA 1
ATOM 807 C C . ASP A 1 103 ? -15.840 10.106 8.257 1.00 87.69 103 ASP A C 1
ATOM 809 O O . ASP A 1 103 ? -16.740 9.276 8.375 1.00 87.69 103 ASP A O 1
ATOM 813 N N . GLU A 1 104 ? -15.086 10.160 7.159 1.00 89.94 104 GLU A N 1
ATOM 814 C CA . GLU A 1 104 ? -15.185 9.177 6.076 1.00 89.94 104 GLU A CA 1
ATOM 815 C C . GLU A 1 104 ? -14.813 7.768 6.557 1.00 89.94 104 GLU A C 1
ATOM 817 O O . GLU A 1 104 ? -15.506 6.805 6.220 1.00 89.94 104 GLU A O 1
ATOM 822 N N . LEU A 1 105 ? -13.783 7.643 7.402 1.00 87.69 105 LEU A N 1
ATOM 823 C CA . LEU A 1 105 ? -13.369 6.355 7.961 1.00 87.69 105 LEU A CA 1
ATOM 824 C C . LEU A 1 105 ? -14.424 5.807 8.931 1.00 87.69 105 LEU A C 1
ATOM 826 O O . LEU A 1 105 ? -14.762 4.626 8.875 1.00 87.69 105 LEU A O 1
ATOM 830 N N . VAL A 1 106 ? -15.012 6.668 9.767 1.00 87.50 106 VAL A N 1
ATOM 831 C CA . VAL A 1 106 ? -16.118 6.308 10.670 1.00 87.50 106 VAL A CA 1
ATOM 832 C C . VAL A 1 106 ? -17.342 5.840 9.877 1.00 87.50 106 VAL A C 1
ATOM 834 O O . VAL A 1 106 ? -17.990 4.853 10.241 1.00 87.50 106 VAL A O 1
ATOM 837 N N . ARG A 1 107 ? -17.677 6.516 8.769 1.00 88.00 107 ARG A N 1
ATOM 838 C CA . ARG A 1 107 ? -18.778 6.099 7.882 1.00 88.00 107 ARG A CA 1
ATOM 839 C C . ARG A 1 107 ? -18.501 4.734 7.253 1.00 88.00 107 ARG A C 1
ATOM 841 O O . ARG A 1 107 ? -19.400 3.892 7.229 1.00 88.00 107 ARG A O 1
ATOM 848 N N . ALA A 1 108 ? -17.267 4.483 6.814 1.00 84.94 108 ALA A N 1
ATOM 849 C CA . ALA A 1 108 ? -16.860 3.174 6.305 1.00 84.94 108 ALA A CA 1
ATOM 850 C C . ALA A 1 108 ? -17.008 2.079 7.380 1.00 84.94 108 ALA A C 1
ATOM 852 O O . ALA A 1 108 ? -17.664 1.064 7.140 1.00 84.94 108 ALA A O 1
ATOM 853 N N . ALA A 1 109 ? -16.524 2.341 8.598 1.00 85.75 109 ALA A N 1
ATOM 854 C CA . ALA A 1 109 ? -16.642 1.448 9.755 1.00 85.75 109 ALA A CA 1
ATOM 855 C C . ALA A 1 109 ? -18.081 1.284 10.290 1.00 85.75 109 ALA A C 1
ATOM 857 O O . ALA A 1 109 ? -18.338 0.431 11.132 1.00 85.75 109 ALA A O 1
ATOM 858 N N . THR A 1 110 ? -19.038 2.093 9.823 1.00 83.12 110 THR A N 1
ATOM 859 C CA . THR A 1 110 ? -20.467 1.918 10.140 1.00 83.12 110 THR A CA 1
ATOM 860 C C . THR A 1 110 ? -21.127 0.893 9.214 1.00 83.12 110 THR A C 1
ATOM 862 O O . THR A 1 110 ? -22.098 0.247 9.599 1.00 83.12 110 THR A O 1
ATOM 865 N N . THR A 1 111 ? -20.612 0.741 7.991 1.00 79.75 111 THR A N 1
ATOM 866 C CA . THR A 1 111 ? -21.195 -0.145 6.971 1.00 79.75 111 THR A CA 1
ATOM 867 C C . THR A 1 111 ? -20.658 -1.572 7.083 1.00 79.75 111 THR A C 1
ATOM 869 O O . THR A 1 111 ? -21.350 -2.523 6.728 1.00 79.75 111 THR A O 1
ATOM 872 N N . GLN A 1 112 ? -19.433 -1.729 7.588 1.00 78.81 112 GLN A N 1
ATOM 873 C CA . GLN A 1 112 ? -18.763 -3.017 7.749 1.00 78.81 112 GLN A CA 1
ATOM 874 C C . GLN A 1 112 ? -18.385 -3.246 9.218 1.00 78.81 112 GLN A C 1
ATOM 876 O O . GLN A 1 112 ? -17.994 -2.296 9.892 1.00 78.81 112 GLN A O 1
ATOM 881 N N . PRO A 1 113 ? -18.465 -4.493 9.724 1.00 80.88 113 PRO A N 1
ATOM 882 C CA . PRO A 1 113 ? -18.179 -4.796 11.128 1.00 80.88 113 PRO A CA 1
ATOM 883 C C . PRO A 1 113 ? -16.718 -4.528 11.507 1.00 80.88 113 PRO A C 1
ATOM 885 O O . PRO A 1 113 ? -16.434 -4.199 12.656 1.00 80.88 113 PRO A O 1
ATOM 888 N N . ARG A 1 114 ? -15.797 -4.669 10.548 1.00 87.62 114 ARG A N 1
ATOM 889 C CA . ARG A 1 114 ? -14.376 -4.391 10.724 1.00 87.62 114 ARG A CA 1
ATOM 890 C C . ARG A 1 114 ? -13.766 -4.023 9.383 1.00 87.62 114 ARG A C 1
ATOM 892 O O . ARG A 1 114 ? -14.003 -4.717 8.400 1.00 87.62 114 ARG A O 1
ATOM 899 N N . VAL A 1 115 ? -13.000 -2.943 9.348 1.00 91.31 115 VAL A N 1
ATOM 900 C CA . VAL A 1 115 ? -12.399 -2.414 8.123 1.00 91.31 115 VAL A CA 1
ATOM 901 C C . VAL A 1 115 ? -10.884 -2.445 8.261 1.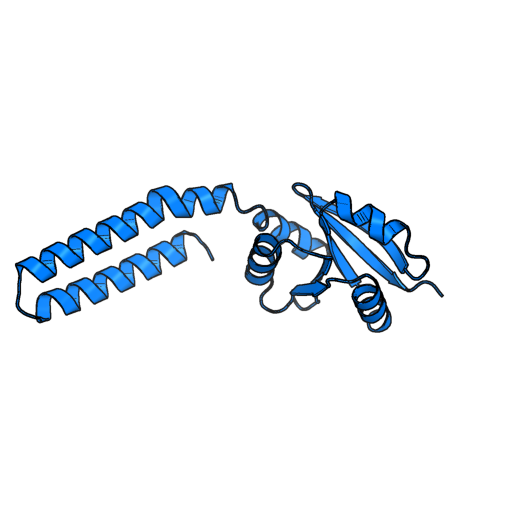00 91.31 115 VAL A C 1
ATOM 903 O O . VAL A 1 115 ? -10.358 -1.995 9.278 1.00 91.31 115 VAL A O 1
ATOM 906 N N . LEU A 1 116 ? -10.171 -2.979 7.265 1.00 94.00 116 LEU A N 1
ATOM 907 C CA . LEU A 1 116 ? -8.711 -2.889 7.243 1.00 94.00 116 LEU A CA 1
ATOM 908 C C . LEU A 1 116 ? -8.313 -1.518 6.712 1.00 94.00 116 LEU A C 1
ATOM 910 O O . LEU A 1 116 ? -8.709 -1.152 5.604 1.00 94.00 116 LEU A O 1
ATOM 914 N N . CYS A 1 117 ? -7.504 -0.792 7.472 1.00 93.75 117 CYS A N 1
ATOM 915 C CA . CYS A 1 117 ? -6.981 0.501 7.074 1.00 93.75 117 CYS A CA 1
ATOM 916 C C . CYS A 1 117 ? -5.449 0.506 7.122 1.00 93.75 117 CYS A C 1
ATOM 918 O O . CYS A 1 117 ? -4.851 -0.084 8.019 1.00 93.75 117 CYS A O 1
ATOM 920 N N . ILE A 1 118 ? -4.818 1.172 6.156 1.00 94.69 118 ILE A N 1
ATOM 921 C CA . ILE A 1 118 ? -3.375 1.428 6.113 1.00 94.69 118 ILE A CA 1
ATOM 922 C C . ILE A 1 118 ? -3.143 2.934 6.198 1.00 94.69 118 ILE A C 1
ATOM 924 O O . ILE A 1 118 ? -3.791 3.713 5.500 1.00 94.69 118 ILE A O 1
ATOM 928 N N . THR A 1 119 ? -2.194 3.353 7.026 1.00 93.94 119 THR A N 1
ATOM 929 C CA . THR A 1 119 ? -1.820 4.762 7.185 1.00 93.94 119 THR A CA 1
ATOM 930 C C . THR A 1 119 ? -0.314 4.922 7.341 1.00 93.94 119 THR A C 1
ATOM 932 O O . THR A 1 119 ? 0.371 3.975 7.710 1.00 93.94 119 THR A O 1
ATOM 935 N N . GLU A 1 120 ? 0.214 6.122 7.097 1.00 91.50 120 GLU A N 1
ATOM 936 C CA . GLU A 1 120 ? 1.564 6.473 7.559 1.00 91.50 120 GLU A CA 1
ATOM 937 C C . GLU A 1 120 ? 1.599 6.504 9.093 1.00 91.50 120 GLU A C 1
ATOM 939 O O . GLU A 1 120 ? 0.661 7.008 9.712 1.00 91.50 120 GLU A O 1
ATOM 944 N N . ASP A 1 121 ? 2.685 6.029 9.705 1.00 88.88 121 ASP A N 1
ATOM 945 C CA . ASP A 1 121 ? 2.779 5.838 11.164 1.00 88.88 121 ASP A CA 1
ATOM 946 C C . ASP A 1 121 ? 2.450 7.112 11.957 1.00 88.88 121 ASP A C 1
ATOM 948 O O . ASP A 1 121 ? 1.705 7.079 12.933 1.00 88.88 121 ASP A O 1
ATOM 952 N N . LYS A 1 122 ? 2.918 8.270 11.478 1.00 89.56 122 LYS A N 1
ATOM 953 C CA . LYS A 1 122 ? 2.658 9.584 12.095 1.00 89.56 122 LYS A CA 1
ATOM 954 C C . LYS A 1 122 ? 1.176 9.987 12.111 1.00 89.56 122 LYS A C 1
ATOM 956 O O . LYS A 1 122 ? 0.787 10.855 12.878 1.00 89.56 122 LYS A O 1
ATOM 961 N N . LEU A 1 123 ? 0.365 9.415 11.222 1.00 88.31 123 LEU A N 1
ATOM 962 C CA . LEU A 1 123 ? -1.063 9.716 11.098 1.00 88.31 123 LEU A CA 1
ATOM 963 C C . LEU A 1 123 ? -1.924 8.754 11.927 1.00 88.31 123 LEU A C 1
ATOM 965 O O . LEU A 1 123 ? -3.115 9.004 12.100 1.00 88.31 123 LEU A O 1
ATOM 969 N N . LEU A 1 124 ? -1.339 7.670 12.450 1.00 87.88 124 LEU A N 1
ATOM 970 C CA . LEU A 1 124 ? -2.043 6.724 13.314 1.00 87.88 124 LEU A CA 1
ATOM 971 C C . LEU A 1 124 ? -2.469 7.380 14.635 1.00 87.88 124 LEU A C 1
ATOM 973 O O . LEU A 1 124 ? -3.567 7.119 15.125 1.00 87.88 124 LEU A O 1
ATOM 977 N N . GLU A 1 125 ? -1.639 8.278 15.173 1.00 86.62 125 GLU A N 1
ATOM 978 C CA . GLU A 1 125 ? -1.949 9.033 16.392 1.00 86.62 125 GLU A CA 1
ATOM 979 C C . GLU A 1 125 ? -3.242 9.844 16.240 1.00 86.62 125 GLU A C 1
ATOM 981 O O . GLU A 1 125 ? -4.076 9.840 17.145 1.00 86.62 125 GLU A O 1
ATOM 986 N N . GLU A 1 126 ? -3.479 10.448 15.066 1.00 85.62 126 GLU A N 1
ATOM 987 C CA . GLU A 1 126 ? -4.720 11.185 14.793 1.00 85.62 126 GLU A CA 1
ATOM 988 C C . GLU A 1 126 ? -5.963 10.303 14.969 1.00 85.62 126 GLU A C 1
ATOM 990 O O . GLU A 1 126 ? -6.988 10.778 15.453 1.00 85.62 126 GLU A O 1
ATOM 995 N N . LEU A 1 127 ? -5.881 9.030 14.569 1.00 83.06 127 LEU A N 1
ATOM 996 C CA . LEU A 1 127 ? -6.987 8.074 14.636 1.00 83.06 127 LEU A CA 1
ATOM 997 C C . LEU A 1 127 ? -7.157 7.474 16.032 1.00 83.06 127 LEU A C 1
ATOM 999 O O . LEU A 1 127 ? -8.283 7.199 16.437 1.00 83.06 127 LEU A O 1
ATOM 1003 N N . SER A 1 128 ? -6.067 7.334 16.788 1.00 80.56 128 SER A N 1
ATOM 1004 C CA . SER A 1 128 ? -6.089 6.802 18.159 1.00 80.56 128 SER A CA 1
ATOM 1005 C C . SER A 1 128 ? -6.873 7.665 19.152 1.00 80.56 128 SER A C 1
ATOM 1007 O O . SER A 1 128 ? -7.303 7.182 20.197 1.00 80.56 128 SER A O 1
ATOM 1009 N N . HIS A 1 129 ? -7.088 8.939 18.821 1.00 83.19 129 HIS A N 1
ATOM 1010 C CA . HIS A 1 129 ? -7.836 9.883 19.648 1.00 83.19 129 HIS A CA 1
ATOM 1011 C C . HIS A 1 129 ? -9.305 10.034 19.236 1.00 83.19 129 HIS A C 1
ATOM 1013 O O . HIS A 1 129 ? -10.028 10.822 19.848 1.00 83.19 129 HIS A O 1
ATOM 1019 N N . VAL A 1 130 ? -9.767 9.313 18.210 1.00 84.50 130 VAL A N 1
ATOM 1020 C CA . VAL A 1 130 ? -11.148 9.418 17.729 1.00 84.50 130 VAL A CA 1
ATOM 1021 C C . VAL A 1 130 ? -12.055 8.546 18.603 1.00 84.50 130 VAL A C 1
ATOM 1023 O O . VAL A 1 130 ? -11.986 7.326 18.518 1.00 84.50 130 VAL A O 1
ATOM 1026 N N . PRO A 1 131 ? -12.977 9.125 19.395 1.00 82.44 131 PRO A N 1
ATOM 1027 C CA . PRO A 1 131 ? -13.755 8.365 20.379 1.00 82.44 131 PRO A CA 1
ATOM 1028 C C . PRO A 1 131 ? -14.790 7.415 19.755 1.00 82.44 131 PRO A C 1
ATOM 1030 O O . PRO A 1 131 ? -15.365 6.581 20.443 1.00 82.44 131 PRO A O 1
ATOM 1033 N N . GLN A 1 132 ? -15.077 7.574 18.462 1.00 84.38 132 GLN A N 1
ATOM 1034 C CA . GLN A 1 132 ? -16.112 6.822 17.748 1.00 84.38 132 GLN A CA 1
ATOM 1035 C C . GLN A 1 132 ? -15.600 5.495 17.176 1.00 84.38 132 GLN A C 1
ATOM 1037 O O . GLN A 1 132 ? -16.402 4.693 16.693 1.00 84.38 132 GLN A O 1
ATOM 1042 N N . ILE A 1 133 ? -14.286 5.272 17.190 1.00 86.50 133 ILE A N 1
ATOM 1043 C CA . ILE A 1 133 ? -13.649 4.088 16.621 1.00 86.50 133 ILE A CA 1
ATOM 1044 C C . ILE A 1 133 ? -12.648 3.502 17.606 1.00 86.50 133 ILE A C 1
ATOM 1046 O O . ILE A 1 133 ? -12.041 4.217 18.394 1.00 86.50 133 ILE A O 1
ATOM 1050 N N . ASP A 1 134 ? -12.495 2.191 17.538 1.00 88.88 134 ASP A N 1
ATOM 1051 C CA . ASP A 1 134 ? -11.416 1.471 18.196 1.00 88.88 134 ASP A CA 1
ATOM 1052 C C . ASP A 1 134 ? -10.545 0.833 17.115 1.00 88.88 134 ASP A C 1
ATOM 1054 O O . ASP A 1 134 ? -10.996 0.614 15.978 1.00 88.88 134 ASP A O 1
ATOM 1058 N N . LEU A 1 135 ? -9.276 0.613 17.447 1.00 92.06 135 LEU A N 1
ATOM 1059 C CA . LEU A 1 135 ? -8.274 0.176 16.491 1.00 92.06 135 LEU A CA 1
ATOM 1060 C C . LEU A 1 135 ? -7.362 -0.911 17.051 1.00 92.06 135 LEU A C 1
ATOM 1062 O O . LEU A 1 135 ? -6.957 -0.891 18.208 1.00 92.06 135 LEU A O 1
ATOM 1066 N N . GLU A 1 136 ? -7.000 -1.859 16.189 1.00 92.62 136 GLU A N 1
ATOM 1067 C CA . GLU A 1 136 ? -6.004 -2.890 16.485 1.00 92.62 136 GLU A CA 1
ATOM 1068 C C . GLU A 1 136 ? -4.956 -2.896 15.382 1.00 92.62 136 GLU A C 1
ATOM 1070 O O . GLU A 1 136 ? -5.257 -3.214 14.231 1.00 92.62 136 GLU A O 1
ATOM 1075 N N . VAL A 1 137 ? -3.717 -2.560 15.738 1.00 93.06 137 VAL A N 1
ATOM 1076 C CA . VAL A 1 137 ? -2.576 -2.646 14.826 1.00 93.06 137 VAL A CA 1
ATOM 1077 C C . VAL A 1 137 ? -2.251 -4.109 14.552 1.00 93.06 137 VAL A C 1
ATOM 1079 O O . VAL A 1 137 ? -2.035 -4.884 15.479 1.00 93.06 137 VAL A O 1
ATOM 1082 N N . VAL A 1 138 ? -2.171 -4.472 13.273 1.00 93.88 138 VAL A N 1
ATOM 1083 C CA . VAL A 1 1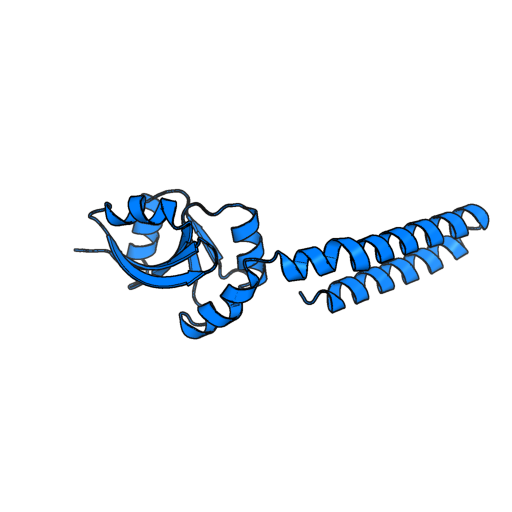38 ? -1.925 -5.856 12.843 1.00 93.88 138 VAL A CA 1
ATOM 1084 C C . VAL A 1 138 ? -0.633 -6.039 12.070 1.00 93.88 138 VAL A C 1
ATOM 1086 O O . VAL A 1 138 ? -0.089 -7.143 12.033 1.00 93.88 138 VAL A O 1
ATOM 1089 N N . HIS A 1 139 ? -0.124 -4.983 11.436 1.00 94.44 139 HIS A N 1
ATOM 1090 C CA . HIS A 1 139 ? 1.107 -5.074 10.661 1.00 94.44 139 HIS A CA 1
ATOM 1091 C C . HIS A 1 139 ? 1.743 -3.702 10.439 1.00 94.44 139 HIS A C 1
ATOM 1093 O O . HIS A 1 139 ? 1.031 -2.705 10.374 1.00 94.44 139 HIS A O 1
ATOM 1099 N N . ALA A 1 140 ? 3.063 -3.644 10.266 1.00 92.31 140 ALA A N 1
ATOM 1100 C CA . ALA A 1 140 ? 3.770 -2.410 9.931 1.00 92.31 140 ALA A CA 1
ATOM 1101 C C . ALA A 1 140 ? 4.913 -2.682 8.944 1.00 92.31 140 ALA A C 1
ATOM 1103 O O . ALA A 1 140 ? 5.685 -3.624 9.124 1.00 92.31 140 ALA A O 1
ATOM 1104 N N . ILE A 1 141 ? 5.019 -1.862 7.896 1.00 89.06 141 ILE A N 1
ATOM 1105 C CA . ILE A 1 141 ? 6.028 -1.966 6.835 1.00 89.06 141 ILE A CA 1
ATOM 1106 C C . ILE A 1 141 ? 6.475 -0.563 6.432 1.00 89.06 141 ILE A C 1
ATOM 1108 O O . ILE A 1 141 ? 5.671 0.243 5.975 1.00 89.06 141 ILE A O 1
ATOM 1112 N N . GLY A 1 142 ? 7.780 -0.289 6.522 1.00 80.00 142 GLY A N 1
ATOM 1113 C CA . GLY A 1 142 ? 8.402 0.848 5.832 1.00 80.00 142 GLY A CA 1
ATOM 1114 C C . GLY A 1 142 ? 7.804 2.226 6.150 1.00 80.00 142 GLY A C 1
ATOM 1115 O O . GLY A 1 142 ? 7.723 3.058 5.250 1.00 80.00 142 GLY A O 1
ATOM 1116 N N . GLY A 1 143 ? 7.381 2.463 7.397 1.00 86.25 143 GLY A N 1
ATOM 1117 C CA . GLY A 1 143 ? 6.771 3.730 7.828 1.00 86.25 143 GLY A CA 1
ATOM 1118 C C . GLY A 1 143 ? 5.250 3.803 7.649 1.00 86.25 143 GLY A C 1
ATOM 1119 O O . GLY A 1 143 ? 4.671 4.891 7.731 1.00 86.25 143 GLY A O 1
ATOM 1120 N N . GLN A 1 144 ? 4.618 2.672 7.336 1.00 90.94 144 GLN A N 1
ATOM 1121 C CA . GLN A 1 144 ? 3.173 2.533 7.250 1.00 90.94 144 GLN A CA 1
ATOM 1122 C C . GLN A 1 144 ? 2.674 1.412 8.149 1.00 90.94 144 GLN A C 1
ATOM 1124 O O . GLN A 1 144 ? 3.276 0.339 8.223 1.00 90.94 144 GLN A O 1
ATOM 1129 N N . THR A 1 145 ? 1.511 1.637 8.744 1.00 93.44 145 THR A N 1
ATOM 1130 C CA . THR A 1 145 ? 0.864 0.726 9.676 1.00 93.44 145 THR A CA 1
ATOM 1131 C C . THR A 1 145 ? -0.502 0.316 9.145 1.00 93.44 145 THR A C 1
ATOM 1133 O O . THR A 1 145 ? -1.316 1.159 8.767 1.00 93.44 145 THR A O 1
ATOM 1136 N N . ALA A 1 146 ? -0.755 -0.991 9.139 1.00 93.88 146 ALA A N 1
ATOM 1137 C CA . ALA A 1 146 ? -2.065 -1.583 8.941 1.00 93.88 146 ALA A CA 1
ATOM 1138 C C . ALA A 1 146 ? -2.724 -1.866 10.283 1.00 93.88 146 ALA A C 1
ATOM 1140 O O . ALA A 1 146 ? -2.123 -2.453 11.188 1.00 93.88 146 ALA A O 1
ATOM 1141 N N . PHE A 1 147 ? -3.990 -1.499 10.377 1.00 94.19 147 PHE A N 1
ATOM 1142 C CA . PHE A 1 147 ? -4.800 -1.689 11.561 1.00 94.19 147 PHE A CA 1
ATOM 1143 C C . PHE A 1 147 ? -6.238 -1.990 11.160 1.00 94.19 147 PHE A C 1
ATOM 1145 O O . PHE A 1 147 ? -6.755 -1.499 10.154 1.00 94.19 147 PHE A O 1
ATOM 1152 N N . TRP A 1 148 ? -6.892 -2.812 11.964 1.00 93.88 148 TRP A N 1
ATOM 1153 C CA . TRP A 1 148 ? -8.333 -2.941 11.911 1.00 93.88 148 TRP A CA 1
ATOM 1154 C C . TRP A 1 148 ? -8.967 -1.741 12.590 1.00 93.88 148 TRP A C 1
ATOM 1156 O O . TRP A 1 148 ? -8.521 -1.346 13.661 1.00 93.88 148 TRP A O 1
ATOM 1166 N N . VAL A 1 149 ? -10.034 -1.216 11.999 1.00 92.50 149 VAL A N 1
ATOM 1167 C CA . VAL A 1 149 ? -10.873 -0.179 12.597 1.00 92.50 149 VAL A CA 1
ATOM 1168 C C . VAL A 1 149 ? -12.321 -0.653 12.653 1.00 92.50 149 VAL A C 1
ATOM 1170 O O . VAL A 1 149 ? -12.832 -1.252 11.702 1.00 92.50 149 VAL A O 1
ATOM 1173 N N . TRP A 1 150 ? -12.984 -0.415 13.780 1.00 91.94 150 TRP A N 1
ATOM 1174 C CA . TRP A 1 150 ? -14.411 -0.681 13.955 1.00 91.94 150 TRP A CA 1
ATOM 1175 C C . TRP A 1 150 ? -15.048 0.395 14.823 1.00 91.94 150 TRP A C 1
ATOM 1177 O O . TRP A 1 150 ? -14.386 1.067 15.611 1.00 91.94 150 TRP A O 1
ATOM 1187 N N . LYS A 1 151 ? -16.356 0.577 14.658 1.00 87.38 151 LYS A N 1
ATOM 1188 C CA . LYS A 1 151 ? -17.112 1.574 15.411 1.00 87.38 151 LYS A CA 1
ATOM 1189 C C . LYS A 1 151 ? -17.368 1.106 16.846 1.00 87.38 151 LYS A C 1
ATOM 1191 O O . LYS A 1 151 ? -17.785 -0.033 17.062 1.00 87.38 151 LYS A O 1
ATOM 1196 N N . VAL A 1 152 ? -17.188 2.008 17.808 1.00 84.31 152 VAL A N 1
ATOM 1197 C CA . VAL A 1 152 ? -17.555 1.796 19.220 1.00 84.31 152 VAL A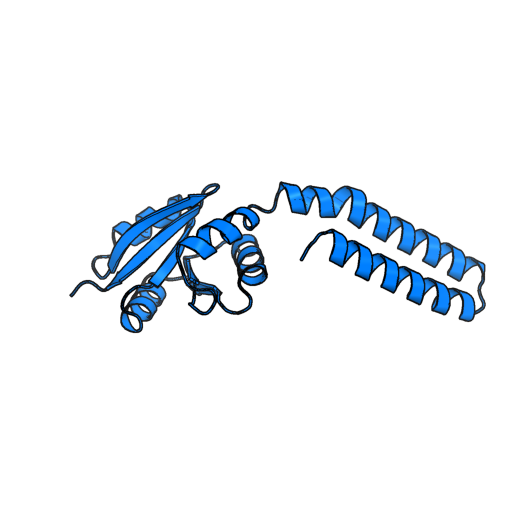 CA 1
ATOM 1198 C C . VAL A 1 152 ? -18.980 2.308 19.455 1.00 84.31 152 VAL A C 1
ATOM 1200 O O . VAL A 1 152 ? -19.419 3.248 18.788 1.00 84.31 152 VAL A O 1
ATOM 1203 N N . LYS A 1 153 ? -19.732 1.633 20.333 1.00 68.38 153 LYS A N 1
ATOM 1204 C CA . LYS A 1 153 ? -21.132 1.968 20.651 1.00 68.38 153 LYS A CA 1
ATOM 1205 C C . LYS A 1 153 ? -21.273 3.290 21.393 1.00 68.38 153 LYS A C 1
ATOM 1207 O O . LYS A 1 153 ? -20.462 3.520 22.314 1.00 68.38 153 LYS A O 1
#

Secondary structure (DSSP, 8-state):
--HHHHHHHHHHHHHHHHHHHHHTS-HHHHHHHHHHHHHHHHHIIIIIHHHHHHH-TTTHHHHHHHHHS-TTSPEEEES--HHHHHHHHHHSTT-EEEE-SHHHHHHHHHHSSSEEEEEEHHHHHHHHT-TTEEEEEEEEETTEEEEEEEE--

Foldseek 3Di:
DQLVVVLVVLVVVLVVLLVVLVVPPPPVSSVVSSVVSVVVSCCCSPPPRVCCVVVLQLVVVLVVCVVVDPLQAAEEEECDDPSNQVSNCVSRVVRYYYDDDLVSVLVVQVVDQKHKYKYFPVCVVVNCPDQQKDWDWDDDTDRMTIIIIHGDD

Sequence (153 aa):
VSGTLIILVTFTMTAALIVIALRLKPVFLAGFNVIAMTALVIMATTMVFPRFDATDTMRPWIGALASLVSADEMVFMYKPARWAEYGLQYYRFNHVHSVFSQDELVRAATTQPRVLCITEDKLLEELSHVPQIDLEVVHAIGGQTAFWVWKVK

Radius of gyration: 21.92 Å; chains: 1; bounding box: 40×25×68 Å

pLDDT: mean 78.7, std 13.06, range [47.66, 94.69]